Protein 4MJJ (pdb70)

CATH classification: 2.60.40.150

InterPro domains:
  IPR000008 C2 domain [PF00168] (105-208)
  IPR000008 C2 domain [PF00168] (268-371)
  IPR000008 C2 domain [PR00360] (283-295)
  IPR000008 C2 domain [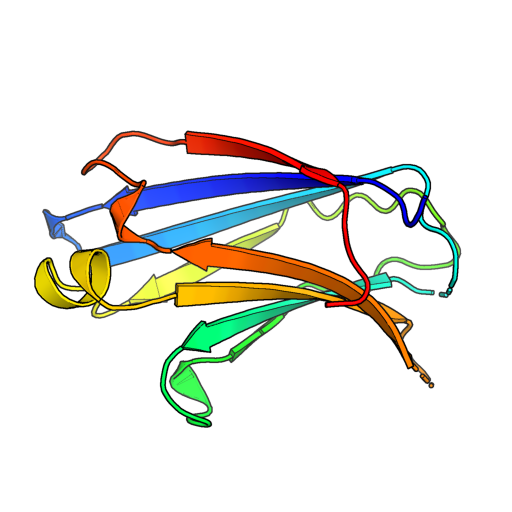PR00360] (312-325)
  IPR000008 C2 domain [PR00360] (336-344)
  IPR000008 C2 domain [PS50004] (89-211)
  IPR000008 C2 domain [PS50004] (251-384)
  IPR000008 C2 domain [SM00239] (105-210)
  IPR000008 C2 domain [SM00239] (267-381)
  IPR001565 Synaptotagmin [PR00399] (255-270)
  IPR001565 Synaptotagmin [PR00399] (270-283)
  IPR001565 Synaptotagmin [PR00399] (327-342)
  IPR001565 Synaptotagmin [PR00399] (347-357)
  IPR014638 Double C2 protein, alpha/beta/gamma [PIRSF036931] (1-395)
  IPR035892 C2 domain superfamily [G3DSA:2.60.40.150] (80-217)
  IPR035892 C2 domain superfamily [G3DSA:2.60.40.150] (227-390)
  IPR035892 C2 domain superfamily [SSF49562] (82-218)
  IPR035892 C2 domain superfamily [SSF49562] (252-387)
  IPR043566 Rabphilin/Doc2/Noc2 [PTHR45729] (22-389)
  IPR047022 Rabphilin/Doc2, first C2 domain [cd04035] (90-213)

Radius of gyration: 13.67 Å; Cα contacts (8 Å, |Δi|>4): 305; chains: 1; bounding box: 40×25×27 Å

Structure (mmCIF, N/CA/C/O backbone):
data_4MJJ
#
_entry.id   4MJJ
#
_cell.length_a   83.977
_cell.length_b   33.064
_cell.length_c   63.748
_cell.angle_alpha   90.00
_cell.angle_beta   124.55
_cell.angle_gamma   90.00
#
_symmetry.space_group_name_H-M   'C 1 2 1'
#
loop_
_entity.id
_entity.type
_entity.pdbx_description
1 polymer 'Double C2-like domain-containing protein alpha'
2 water water
#
loop_
_atom_site.group_PDB
_atom_site.id
_atom_site.type_symbol
_atom_site.label_atom_id
_atom_site.label_alt_id
_atom_site.label_comp_id
_atom_site.label_asym_id
_atom_site.label_entity_id
_atom_site.label_seq_id
_atom_site.pdbx_PDB_ins_code
_atom_site.Cartn_x
_atom_site.Cartn_y
_atom_site.Cartn_z
_atom_site.occupancy
_atom_site.B_iso_or_equiv
_atom_site.auth_seq_id
_atom_site.auth_comp_id
_atom_site.auth_asym_id
_atom_site.auth_atom_id
_atom_site.pdbx_PDB_model_num
ATOM 1 N N . ALA A 1 10 ? -11.003 15.020 -6.748 1.00 58.15 89 ALA A N 1
ATOM 2 C CA . ALA A 1 10 ? -11.073 15.209 -8.192 1.00 56.00 89 ALA A CA 1
ATOM 3 C C . ALA A 1 10 ? -10.970 13.880 -8.938 1.00 57.96 89 ALA A C 1
ATOM 4 O O . ALA A 1 10 ? -11.890 13.064 -8.875 1.00 55.52 89 ALA A O 1
ATOM 6 N N . LEU A 1 11 ? -9.850 13.665 -9.630 1.00 52.88 90 LEU A N 1
ATOM 7 C CA . LEU A 1 11 ? -9.680 12.498 -10.495 1.00 49.25 90 LEU A CA 1
ATOM 8 C C . LEU A 1 11 ? -8.908 11.361 -9.818 1.00 51.10 90 LEU A C 1
ATOM 9 O O . LEU A 1 11 ? -8.726 10.293 -10.413 1.00 51.88 90 LEU A O 1
ATOM 14 N N . GLY A 1 12 ? -8.458 11.586 -8.586 1.00 45.68 91 GLY A N 1
ATOM 15 C CA . GLY A 1 12 ? -7.646 10.604 -7.879 1.00 46.51 91 GLY A CA 1
ATOM 16 C C . GLY A 1 12 ? -6.175 10.998 -7.802 1.00 40.56 91 GLY A C 1
ATOM 17 O O . GLY A 1 12 ? -5.770 12.010 -8.380 1.00 41.08 91 GLY A O 1
ATOM 18 N N . THR A 1 13 ? -5.373 10.202 -7.096 1.00 39.39 92 THR A N 1
ATOM 19 C CA . THR A 1 13 ? -3.955 10.513 -6.916 1.00 43.16 92 THR A CA 1
ATOM 20 C C . THR A 1 13 ? -3.034 9.380 -7.343 1.00 40.53 92 THR A C 1
ATOM 21 O O . THR A 1 13 ? -3.385 8.211 -7.233 1.00 41.40 92 THR A O 1
ATOM 25 N N . LEU A 1 14 ? -1.842 9.734 -7.813 1.00 38.78 93 LEU A N 1
A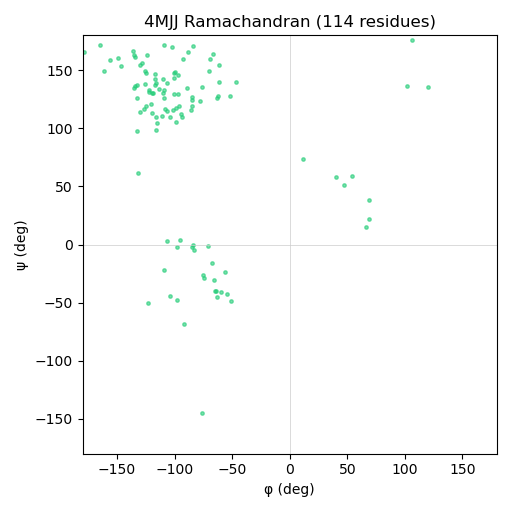TOM 26 C CA . LEU A 1 14 ? -0.860 8.753 -8.238 1.00 36.29 93 LEU A CA 1
ATOM 27 C C . LEU A 1 14 ? 0.434 8.834 -7.419 1.00 35.55 93 LEU A C 1
ATOM 28 O O . LEU A 1 14 ? 1.015 9.914 -7.238 1.00 36.91 93 LEU A O 1
ATOM 33 N N . GLU A 1 15 ? 0.878 7.679 -6.933 1.00 34.87 94 GLU A N 1
ATOM 34 C CA . GLU A 1 15 ? 2.142 7.562 -6.214 1.00 36.94 94 GLU A CA 1
ATOM 35 C C . GLU A 1 15 ? 3.189 6.822 -7.037 1.00 35.74 94 GLU A C 1
ATOM 36 O O . GLU A 1 15 ? 2.967 5.670 -7.477 1.00 34.95 94 GLU A O 1
ATOM 42 N N . PHE A 1 16 ? 4.343 7.478 -7.187 1.00 35.79 95 PHE A N 1
ATOM 43 C CA . PHE A 1 16 ? 5.464 6.924 -7.946 1.00 34.61 95 PHE A CA 1
ATOM 44 C C . PHE A 1 16 ? 6.794 7.540 -7.509 1.00 36.55 95 PHE A C 1
ATOM 45 O O . PHE A 1 16 ? 6.811 8.621 -6.936 1.00 36.91 95 PHE A O 1
ATOM 53 N N . ASP A 1 17 ? 7.900 6.852 -7.775 1.00 31.82 96 ASP A N 1
ATOM 54 C CA . ASP A 1 17 ? 9.223 7.406 -7.497 1.00 33.48 96 ASP A CA 1
ATOM 55 C C . ASP A 1 17 ? 10.005 7.570 -8.799 1.00 31.51 96 ASP A C 1
ATOM 56 O O . ASP A 1 17 ? 9.850 6.768 -9.709 1.00 34.28 96 ASP A O 1
ATOM 61 N N . LEU A 1 18 ? 10.842 8.602 -8.876 1.00 31.71 97 LEU A N 1
ATOM 62 C CA . LEU A 1 18 ? 11.770 8.745 -9.995 1.00 33.94 97 LEU A CA 1
ATOM 63 C C . LEU A 1 18 ? 13.198 8.819 -9.468 1.00 36.61 97 LEU A C 1
ATOM 64 O O . LEU A 1 18 ? 13.480 9.554 -8.522 1.00 34.95 97 LEU A O 1
ATOM 69 N N . LEU A 1 19 ? 14.101 8.061 -10.075 1.00 34.53 98 LEU A N 1
ATOM 70 C CA . LEU A 1 19 ? 15.505 8.128 -9.694 1.00 34.26 98 LEU A CA 1
ATOM 71 C C . LEU A 1 19 ? 16.356 8.231 -10.948 1.00 33.76 98 LEU A C 1
ATOM 72 O O . LEU A 1 19 ? 16.234 7.406 -11.855 1.00 35.37 98 LEU A O 1
ATOM 77 N N . TYR A 1 20 ? 17.211 9.246 -11.014 1.00 33.50 99 TYR A N 1
ATOM 78 C CA . TYR A 1 20 ? 18.129 9.367 -12.148 1.00 32.69 99 TYR A CA 1
ATOM 79 C C . TYR A 1 20 ? 19.502 8.875 -11.716 1.00 37.96 99 TYR A C 1
ATOM 80 O O . TYR A 1 20 ? 20.113 9.456 -10.805 1.00 35.30 99 TYR A O 1
ATOM 89 N N . ASP A 1 21 ? 19.979 7.791 -12.328 1.00 35.54 100 ASP A N 1
ATOM 90 C CA . ASP A 1 21 ? 21.325 7.304 -12.027 1.00 37.52 100 ASP A CA 1
ATOM 91 C C . ASP A 1 21 ? 22.275 7.805 -13.113 1.00 38.85 100 ASP A C 1
ATOM 92 O O . ASP A 1 21 ? 22.259 7.285 -14.233 1.00 33.04 100 ASP A O 1
ATOM 97 N N . ARG A 1 22 ? 23.093 8.807 -12.786 1.00 35.32 101 ARG A N 1
ATOM 98 C CA . ARG A 1 22 ? 23.886 9.506 -13.799 1.00 36.16 101 ARG A CA 1
ATOM 99 C C . ARG A 1 22 ? 24.910 8.622 -14.499 1.00 35.88 101 ARG A C 1
ATOM 100 O O . ARG A 1 22 ? 25.025 8.662 -15.720 1.00 35.52 101 ARG A O 1
ATOM 108 N N . ALA A 1 23 ? 25.644 7.824 -13.727 1.00 39.64 102 ALA A N 1
ATOM 109 C CA . ALA A 1 23 ? 26.699 6.976 -14.290 1.00 37.55 102 ALA A CA 1
ATOM 110 C C . ALA A 1 23 ? 26.188 5.975 -15.323 1.00 42.86 102 ALA A C 1
ATOM 111 O O . ALA A 1 23 ? 26.840 5.758 -16.342 1.00 42.37 102 ALA A O 1
ATOM 113 N N . SER A 1 24 ? 25.030 5.365 -15.066 1.00 35.36 103 SER A N 1
ATOM 114 C CA . SER A 1 24 ? 24.503 4.353 -15.976 1.00 38.21 103 SER A CA 1
ATOM 115 C C . SER A 1 24 ? 23.520 4.960 -16.964 1.00 31.54 103 SER A C 1
ATOM 116 O O . SER A 1 24 ? 22.938 4.245 -17.787 1.00 33.73 103 SER A O 1
ATOM 119 N N . CYS A 1 25 ? 23.369 6.284 -16.893 1.00 31.18 104 CYS A N 1
ATOM 120 C CA . CYS A 1 25 ? 22.435 7.037 -17.743 1.00 32.81 104 CYS A CA 1
ATOM 121 C C . CYS A 1 25 ? 21.046 6.401 -17.790 1.00 31.60 104 CYS A C 1
ATOM 122 O O . CYS A 1 25 ? 20.477 6.192 -18.862 1.00 31.12 104 CYS A O 1
ATOM 125 N N . THR A 1 26 ? 20.491 6.124 -16.617 1.00 31.58 105 THR A N 1
ATOM 126 C CA . THR A 1 26 ? 19.211 5.446 -16.542 1.00 33.72 105 THR A CA 1
ATOM 127 C C . THR A 1 26 ? 18.220 6.241 -15.699 1.00 32.97 105 THR A C 1
ATOM 128 O O . THR A 1 26 ? 18.587 6.797 -14.663 1.00 33.79 105 THR A O 1
ATOM 132 N N . LEU A 1 27 ? 16.972 6.321 -16.155 1.00 33.47 106 LEU A N 1
ATOM 133 C CA . LEU A 1 27 ? 15.902 6.910 -15.342 1.00 30.88 106 LEU A CA 1
ATOM 134 C C . LEU A 1 27 ? 14.972 5.803 -14.867 1.00 34.51 106 LEU A C 1
ATOM 135 O O . LEU A 1 27 ? 14.338 5.123 -15.673 1.00 32.84 106 LEU A O 1
ATOM 140 N N . HIS A 1 28 ? 14.919 5.617 -13.550 1.00 36.27 107 HIS A N 1
ATOM 141 C CA . HIS A 1 28 ? 14.113 4.562 -12.946 1.00 37.10 107 HIS A CA 1
ATOM 142 C C . HIS A 1 28 ? 12.798 5.136 -12.443 1.00 34.46 107 HIS A C 1
ATOM 143 O O . HIS A 1 28 ? 12.772 5.970 -11.539 1.00 36.69 107 HIS A O 1
ATOM 150 N N . CYS A 1 29 ? 11.705 4.663 -13.016 1.00 33.80 108 CYS A N 1
ATOM 151 C CA . CYS A 1 29 ? 10.379 5.134 -12.649 1.00 33.70 108 CYS A CA 1
ATOM 152 C C . CYS A 1 29 ? 9.668 4.003 -11.926 1.00 35.56 108 CYS A C 1
ATOM 153 O O . CYS A 1 29 ? 9.360 2.983 -12.523 1.00 36.99 108 CYS A O 1
ATOM 156 N N . SER A 1 30 ? 9.440 4.163 -10.632 1.00 33.91 109 SER A N 1
ATOM 157 C CA . SER A 1 30 ? 8.691 3.165 -9.877 1.00 36.72 109 SER A CA 1
ATOM 158 C C . SER A 1 30 ? 7.244 3.600 -9.845 1.00 34.15 109 SER A C 1
ATOM 159 O O . SER A 1 30 ? 6.921 4.611 -9.231 1.00 34.68 109 SER A O 1
ATOM 162 N N . ILE A 1 31 ? 6.373 2.857 -10.516 1.00 34.06 110 ILE A N 1
ATOM 163 C CA . ILE A 1 31 ? 4.963 3.201 -10.511 1.00 31.15 110 ILE A CA 1
ATOM 164 C C . ILE A 1 31 ? 4.315 2.405 -9.388 1.00 29.10 110 ILE A C 1
ATOM 165 O O . ILE A 1 31 ? 4.193 1.183 -9.475 1.00 31.74 110 ILE A O 1
ATOM 170 N N . LEU A 1 32 ? 3.919 3.089 -8.325 1.00 28.56 111 LEU A N 1
ATOM 171 C CA . LEU A 1 32 ? 3.526 2.387 -7.118 1.00 32.09 111 LEU A CA 1
ATOM 172 C C . LEU A 1 32 ? 2.032 2.118 -7.121 1.00 34.44 111 LEU A C 1
ATOM 173 O O . LEU A 1 32 ? 1.607 0.965 -7.282 1.00 35.71 111 LEU A O 1
ATOM 178 N N . ARG A 1 33 ? 1.219 3.163 -7.000 1.00 31.83 112 ARG A N 1
ATOM 179 C CA . ARG A 1 33 ? -0.224 2.893 -6.942 1.00 34.85 112 ARG A CA 1
ATOM 180 C C . ARG A 1 33 ? -1.029 4.136 -7.175 1.00 34.14 112 ARG A C 1
ATOM 181 O O . ARG A 1 33 ? -0.470 5.216 -7.236 1.00 33.72 112 ARG A O 1
ATOM 189 N N . ALA A 1 34 ? -2.345 3.984 -7.312 1.00 35.86 113 ALA A N 1
ATOM 190 C CA . ALA A 1 34 ? -3.214 5.138 -7.412 1.00 34.94 113 ALA A CA 1
ATOM 191 C C . ALA A 1 34 ? -4.358 4.976 -6.418 1.00 36.54 113 ALA A C 1
ATOM 192 O O . ALA A 1 34 ? -4.711 3.852 -6.055 1.00 35.66 113 ALA A O 1
ATOM 194 N N . LYS A 1 35 ? -4.937 6.088 -5.980 1.00 35.06 114 LYS A N 1
ATOM 195 C CA . LYS A 1 35 ? -6.050 6.017 -5.022 1.00 35.02 114 LYS A CA 1
ATOM 196 C C . LYS A 1 35 ? -7.177 6.938 -5.437 1.00 37.50 114 LYS A C 1
ATOM 197 O O . LYS A 1 35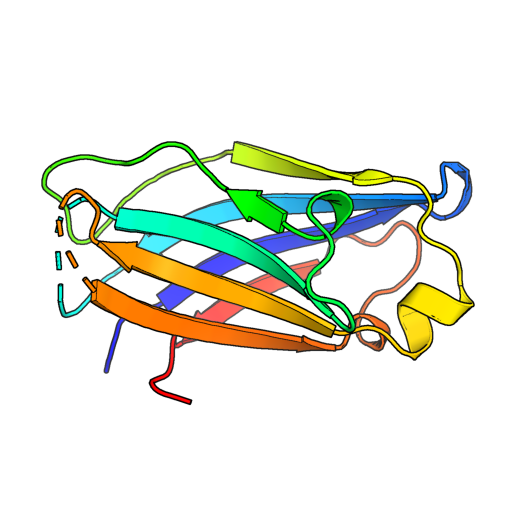 ? -6.941 8.080 -5.847 1.00 40.66 114 LYS A O 1
ATOM 203 N N . GLY A 1 36 ? -8.407 6.437 -5.349 1.00 40.07 115 GLY A N 1
ATOM 204 C CA . GLY A 1 36 ? -9.569 7.257 -5.618 1.00 38.31 115 GLY A CA 1
ATOM 205 C C . GLY A 1 36 ? -9.724 7.672 -7.068 1.00 39.51 115 GLY A C 1
ATOM 206 O O . GLY A 1 36 ? -10.138 8.801 -7.348 1.00 42.37 115 GLY A O 1
ATOM 207 N N . LEU A 1 37 ? -9.400 6.775 -7.997 1.00 35.73 116 LEU A N 1
ATOM 208 C CA . LEU A 1 37 ? -9.589 7.076 -9.411 1.00 37.64 116 LEU A CA 1
ATOM 209 C C . LEU A 1 37 ? -11.068 7.329 -9.706 1.00 44.66 116 LEU A C 1
ATOM 210 O O . LEU A 1 37 ? -11.945 6.645 -9.176 1.00 40.54 116 LEU A O 1
ATOM 215 N N . LYS A 1 38 ? -11.335 8.321 -10.546 1.00 42.59 117 LYS A N 1
ATOM 216 C CA . LYS A 1 38 ? -12.694 8.618 -10.964 1.00 48.26 117 LYS A CA 1
ATOM 217 C C . LYS A 1 38 ? -12.788 8.386 -12.456 1.00 47.03 117 LYS A C 1
ATOM 218 O O . LYS A 1 38 ? -12.386 9.240 -13.239 1.00 53.39 117 LYS A O 1
ATOM 224 N N . PRO A 1 39 ? -13.303 7.212 -12.855 1.00 48.81 118 PRO A N 1
ATOM 225 C CA . PRO A 1 39 ? -13.377 6.824 -14.267 1.00 49.86 118 PRO A CA 1
ATOM 226 C C . PRO A 1 39 ? -14.506 7.559 -14.978 1.00 54.52 118 PRO A C 1
ATOM 227 O O . PRO A 1 39 ? -15.420 8.015 -14.282 1.00 53.99 118 PRO A O 1
ATOM 231 N N . ASP A 1 47 ? -10.299 -0.792 -15.144 1.00 37.46 126 ASP A N 1
ATOM 232 C CA . ASP A 1 47 ? -9.106 -1.567 -15.481 1.00 38.68 126 ASP A CA 1
ATOM 233 C C . ASP A 1 47 ? -7.927 -0.652 -15.808 1.00 37.62 126 ASP A C 1
ATOM 234 O O . ASP A 1 47 ? -7.547 -0.513 -16.977 1.00 34.13 126 ASP A O 1
ATOM 239 N N . PRO A 1 48 ? -7.353 -0.021 -14.766 1.00 37.06 127 PRO A N 1
ATOM 240 C CA . PRO A 1 48 ? -6.317 1.014 -14.895 1.00 34.96 127 PRO A CA 1
ATOM 241 C C . PRO A 1 48 ? -4.932 0.460 -15.232 1.00 33.80 127 PRO A C 1
ATOM 242 O O . PRO A 1 48 ? -4.508 -0.551 -14.659 1.00 33.53 127 PRO A O 1
ATOM 246 N N . TYR A 1 49 ? -4.248 1.110 -16.171 1.00 36.47 128 TYR A N 1
ATOM 247 C CA . TYR A 1 49 ? -2.818 0.897 -16.375 1.00 32.12 128 TYR A CA 1
ATOM 248 C C . TYR A 1 49 ? -2.189 2.269 -16.547 1.00 34.22 128 TYR A C 1
ATOM 249 O O . TYR A 1 49 ? -2.883 3.256 -16.812 1.00 33.98 128 TYR A O 1
ATOM 258 N N . VAL A 1 50 ? -0.875 2.333 -16.390 1.00 30.47 129 VAL A N 1
ATOM 259 C CA . VAL A 1 50 ? -0.181 3.598 -16.485 1.00 30.63 129 VAL A CA 1
ATOM 260 C C . VAL A 1 50 ? 0.713 3.556 -17.709 1.00 32.08 129 VAL A C 1
ATOM 261 O O . VAL A 1 50 ? 1.391 2.559 -17.959 1.00 34.28 129 VAL A O 1
ATOM 265 N N . LYS A 1 51 ? 0.678 4.612 -18.507 1.00 31.91 130 LYS A N 1
ATOM 266 C CA . LYS A 1 51 ? 1.671 4.743 -19.560 1.00 35.43 130 LYS A CA 1
ATOM 267 C C . LYS A 1 51 ? 2.568 5.960 -19.365 1.00 33.38 130 LYS A C 1
ATOM 268 O O . LYS A 1 51 ? 2.140 7.029 -18.939 1.00 36.21 130 LYS A O 1
ATOM 274 N N . LEU A 1 52 ? 3.841 5.746 -19.629 1.00 33.63 131 LEU A N 1
ATOM 275 C CA . LEU A 1 52 ? 4.864 6.753 -19.484 1.00 30.87 131 LEU A CA 1
ATOM 276 C C . LEU A 1 52 ? 5.286 7.120 -20.888 1.00 30.37 131 LEU A C 1
ATOM 277 O O . LEU A 1 52 ? 5.505 6.243 -21.732 1.00 29.32 131 LEU A O 1
ATOM 282 N N . HIS A 1 53 ? 5.373 8.419 -21.140 1.00 34.29 132 HIS A N 1
ATOM 283 C CA . HIS A 1 53 ? 5.866 8.930 -22.411 1.00 36.13 132 HIS A CA 1
ATOM 284 C C . HIS A 1 53 ? 6.929 9.985 -22.146 1.00 31.40 132 HIS A C 1
ATOM 285 O O . HIS A 1 53 ? 6.642 11.048 -21.598 1.00 31.05 132 HIS A O 1
ATOM 292 N N . LEU A 1 54 ? 8.163 9.693 -22.533 1.00 33.66 133 LEU A N 1
ATOM 293 C CA . LEU A 1 54 ? 9.256 10.640 -22.319 1.00 32.15 133 LEU A CA 1
ATOM 294 C C . LEU A 1 54 ? 9.291 11.611 -23.495 1.00 30.77 133 LEU A C 1
ATOM 295 O O . LEU A 1 54 ? 9.499 11.207 -24.643 1.00 32.41 133 LEU A O 1
ATOM 300 N N . LEU A 1 55 ? 9.046 12.888 -23.212 1.00 29.36 134 LEU A N 1
ATOM 301 C CA . LEU A 1 55 ? 8.932 13.902 -24.267 1.00 30.07 134 LEU A CA 1
ATOM 302 C C . LEU A 1 55 ? 10.224 14.709 -24.398 1.00 33.41 134 LEU A C 1
ATOM 303 O O . LEU A 1 55 ? 10.887 14.980 -23.404 1.00 33.51 134 LEU A O 1
ATOM 308 N N . PRO A 1 56 ? 10.564 15.151 -25.620 1.00 34.13 135 PRO A N 1
ATOM 309 C CA . PRO A 1 56 ? 9.735 15.129 -26.827 1.00 31.92 135 PRO A CA 1
ATOM 310 C C . PRO A 1 56 ? 9.914 13.893 -27.716 1.00 35.24 135 PRO A C 1
ATOM 311 O O . PRO A 1 56 ? 10.932 13.203 -27.629 1.00 36.86 135 PRO A O 1
ATOM 315 N N . GLY A 1 57 ? 8.927 13.624 -28.569 1.00 37.45 136 GLY A N 1
ATOM 316 C CA . GLY A 1 57 ? 9.047 12.560 -29.548 1.00 36.89 136 G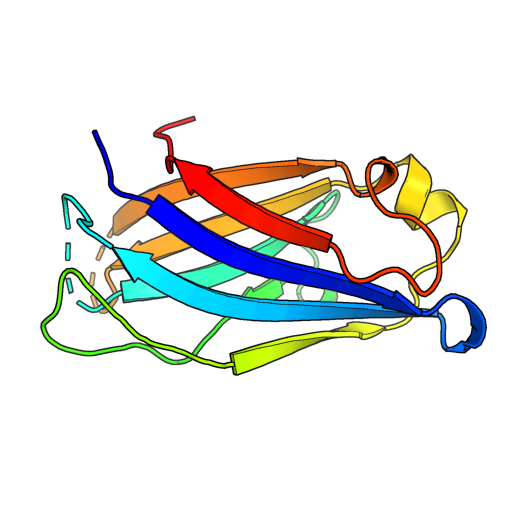LY A CA 1
ATOM 317 C C . GLY A 1 57 ? 8.025 11.443 -29.458 1.00 36.44 136 GLY A C 1
ATOM 318 O O . GLY A 1 57 ? 7.736 10.926 -28.374 1.00 37.27 136 GLY A O 1
ATOM 319 N N . ALA A 1 58 ? 7.495 11.050 -30.614 1.00 37.54 137 ALA A N 1
ATOM 320 C CA . ALA A 1 58 ? 6.510 9.975 -30.685 1.00 38.49 137 ALA A CA 1
ATOM 321 C C . ALA A 1 58 ? 7.174 8.594 -30.723 1.00 39.16 137 ALA A C 1
ATOM 322 O O . ALA A 1 58 ? 6.477 7.574 -30.776 1.00 36.19 137 ALA A O 1
ATOM 324 N N . CYS A 1 59 ? 8.510 8.576 -30.699 1.00 35.60 138 CYS A N 1
ATOM 325 C CA . CYS A 1 59 ? 9.303 7.349 -30.797 1.00 32.24 138 CYS A CA 1
ATOM 326 C C . CYS A 1 59 ? 8.814 6.245 -29.889 1.00 33.44 138 CYS A C 1
ATOM 327 O O . CYS A 1 59 ? 8.426 6.488 -28.736 1.00 33.85 138 CYS A O 1
ATOM 330 N N . LYS A 1 60 ? 8.838 5.026 -30.413 1.00 36.47 139 LYS A N 1
ATOM 331 C CA . LYS A 1 60 ? 8.489 3.846 -29.634 1.00 42.33 139 LYS A CA 1
ATOM 332 C C . LYS A 1 60 ? 9.346 3.798 -28.375 1.00 36.62 139 LYS A C 1
ATOM 333 O O . LYS A 1 60 ? 8.837 3.541 -27.278 1.00 36.71 139 LYS A O 1
ATOM 339 N N . ALA A 1 61 ? 10.636 4.094 -28.525 1.00 34.89 140 ALA A N 1
ATOM 340 C CA . ALA A 1 61 ? 11.567 4.038 -27.396 1.00 35.80 140 ALA A CA 1
ATOM 341 C C . ALA A 1 61 ? 11.140 4.923 -26.222 1.00 31.96 140 ALA A C 1
ATOM 342 O O . ALA A 1 61 ? 11.530 4.668 -25.089 1.00 36.10 140 ALA A O 1
ATOM 344 N N . ASN A 1 62 ? 10.329 5.949 -26.491 1.00 31.36 141 ASN A N 1
ATOM 345 C CA . ASN A 1 62 ? 9.924 6.898 -25.450 1.00 29.49 141 ASN A CA 1
ATOM 346 C C . ASN A 1 62 ? 8.753 6.419 -24.602 1.00 31.02 141 ASN A C 1
ATOM 347 O O . ASN A 1 62 ? 8.368 7.089 -23.646 1.00 31.49 141 ASN A O 1
ATOM 352 N N . LYS A 1 63 ? 8.187 5.267 -24.948 1.00 30.67 142 LYS A N 1
ATOM 353 C CA . LYS A 1 63 ? 6.891 4.856 -24.387 1.00 35.75 142 LYS A CA 1
ATOM 354 C C . LYS A 1 63 ? 6.956 3.526 -23.627 1.00 38.92 142 LYS A C 1
ATOM 355 O O . LYS A 1 63 ? 7.360 2.497 -24.187 1.00 41.70 142 LYS A O 1
ATOM 361 N N . LEU A 1 64 ? 6.590 3.561 -22.345 1.00 29.25 143 LEU A N 1
ATOM 362 C CA . LEU A 1 64 ? 6.618 2.369 -21.502 1.00 32.31 143 LEU A CA 1
ATOM 363 C C . LEU A 1 64 ? 5.233 2.273 -20.841 1.00 33.59 143 LEU A C 1
ATOM 364 O O . LEU A 1 64 ? 4.536 3.273 -20.746 1.00 30.77 143 LEU A O 1
ATOM 369 N N . LYS A 1 65 ? 4.807 1.086 -20.423 1.00 32.43 144 LYS A N 1
ATOM 370 C CA . LYS A 1 65 ? 3.519 0.975 -19.720 1.00 35.07 144 LYS A CA 1
ATOM 371 C C . LYS A 1 65 ? 3.542 -0.125 -18.673 1.00 34.71 144 LYS A C 1
ATOM 372 O O . LYS A 1 65 ? 4.333 -1.070 -18.772 1.00 38.55 144 LYS A O 1
ATOM 378 N N . THR A 1 66 ? 2.698 0.024 -17.656 1.00 33.11 145 THR A N 1
ATOM 379 C CA . THR A 1 66 ? 2.557 -0.987 -16.620 1.00 35.08 145 THR A CA 1
ATOM 380 C C . THR A 1 66 ? 1.587 -2.063 -17.072 1.00 33.54 145 THR A C 1
ATOM 381 O O . THR A 1 66 ? 0.890 -1.905 -18.089 1.00 36.00 145 THR A O 1
ATOM 385 N N . LYS A 1 67 ? 1.520 -3.144 -16.303 1.00 32.71 146 LYS A N 1
ATOM 386 C CA . LYS A 1 67 ? 0.484 -4.141 -16.507 1.00 38.05 146 LYS A CA 1
ATOM 387 C C . LYS A 1 67 ? -0.835 -3.492 -16.149 1.00 36.37 146 LYS A C 1
ATOM 388 O O . LYS A 1 67 ? -0.865 -2.448 -15.475 1.00 35.01 146 LYS A O 1
ATOM 394 N N . THR A 1 68 ? -1.927 -4.116 -16.576 1.00 35.33 147 THR A N 1
ATOM 395 C CA . THR A 1 68 ? -3.253 -3.632 -16.229 1.00 34.76 147 THR A CA 1
ATOM 396 C C . THR A 1 68 ? -3.731 -4.253 -14.911 1.00 36.69 147 THR A C 1
ATOM 397 O O . THR A 1 68 ? -3.595 -5.465 -14.704 1.00 38.52 147 THR A O 1
ATOM 401 N N . GLN A 1 69 ? -4.286 -3.433 -14.020 1.00 33.00 148 GLN A N 1
ATOM 402 C CA . GLN A 1 69 ? -4.918 -3.950 -12.807 1.00 39.43 148 GLN A CA 1
ATOM 403 C C . GLN A 1 69 ? -6.424 -4.050 -13.048 1.00 41.52 148 GLN A C 1
ATOM 404 O O . GLN A 1 69 ? -6.990 -3.235 -13.767 1.00 42.06 148 GLN A O 1
ATOM 410 N N . ARG A 1 70 ? -7.074 -5.050 -12.469 1.00 42.30 149 ARG A N 1
ATOM 411 C CA . ARG A 1 70 ? -8.448 -5.342 -12.862 1.00 45.83 149 ARG A CA 1
ATOM 412 C C . ARG A 1 70 ? -9.464 -4.931 -11.812 1.00 44.01 149 ARG A C 1
ATOM 413 O O . ARG A 1 70 ? -9.236 -5.101 -10.617 1.00 42.90 149 ARG A O 1
ATOM 421 N N . ASN A 1 71 ? -10.577 -4.373 -12.276 1.00 46.88 150 ASN A N 1
ATOM 422 C CA . ASN A 1 71 ? -11.734 -4.116 -11.427 1.00 44.62 150 ASN A CA 1
ATOM 423 C C . ASN A 1 71 ? -11.411 -3.305 -10.188 1.00 45.25 150 ASN A C 1
ATOM 424 O O . ASN A 1 71 ? -11.654 -3.776 -9.076 1.00 42.00 150 ASN A O 1
ATOM 429 N N . THR A 1 72 ? -10.880 -2.097 -10.355 1.00 42.26 151 THR A N 1
ATOM 430 C CA . THR A 1 72 ? -10.485 -1.316 -9.180 1.00 42.89 151 THR A CA 1
ATOM 431 C C . THR A 1 72 ? -10.317 0.166 -9.454 1.00 41.96 151 THR A C 1
ATOM 432 O O . THR A 1 72 ? -9.952 0.569 -10.563 1.00 40.23 151 THR A O 1
ATOM 436 N N . LEU A 1 73 ? -10.591 0.971 -8.434 1.00 36.38 152 LEU A N 1
ATOM 437 C CA . LEU A 1 73 ? -10.282 2.392 -8.484 1.00 36.13 152 LEU A CA 1
ATOM 438 C C . LEU A 1 73 ? -9.082 2.682 -7.591 1.00 35.33 152 LEU A C 1
ATOM 439 O O . LEU A 1 73 ? -8.687 3.837 -7.435 1.00 37.35 152 LEU A O 1
ATOM 444 N N . ASN A 1 74 ? -8.506 1.634 -7.007 1.00 38.87 153 ASN A N 1
ATOM 445 C CA . ASN A 1 74 ? -7.293 1.774 -6.197 1.00 31.61 153 ASN A CA 1
ATOM 446 C C . ASN A 1 74 ? -6.217 0.751 -6.555 1.00 39.39 153 ASN A C 1
ATOM 447 O O . ASN A 1 74 ? -5.804 -0.046 -5.709 1.00 38.70 153 ASN A O 1
ATOM 452 N N . PRO A 1 75 ? -5.730 0.786 -7.807 1.00 35.23 154 PRO A N 1
ATOM 453 C CA . PRO A 1 75 ? -4.806 -0.234 -8.301 1.00 36.90 154 PRO A CA 1
ATOM 454 C C . PRO A 1 75 ? -3.437 -0.130 -7.640 1.00 35.73 154 PRO A C 1
ATOM 455 O O . PRO A 1 75 ? -3.018 0.969 -7.254 1.00 33.61 154 PRO A O 1
ATOM 459 N N . VAL A 1 76 ? -2.767 -1.270 -7.499 1.00 35.59 155 VAL A N 1
ATOM 460 C CA . VAL A 1 76 ? -1.419 -1.324 -6.954 1.00 36.28 155 VAL A CA 1
ATOM 461 C C . VAL A 1 76 ? -0.579 -2.031 -7.982 1.00 38.19 155 VAL A C 1
ATOM 462 O O . VAL A 1 76 ? -0.853 -3.193 -8.311 1.00 38.35 155 VAL A O 1
ATOM 466 N N . TRP A 1 77 ? 0.435 -1.339 -8.502 1.00 38.32 156 TRP A N 1
ATOM 467 C CA . TRP A 1 77 ? 1.242 -1.898 -9.567 1.00 35.30 156 TRP A CA 1
ATOM 468 C C . TRP A 1 77 ? 2.588 -2.361 -9.033 1.00 39.17 156 TRP A C 1
ATOM 469 O O . TRP A 1 77 ? 3.033 -3.461 -9.373 1.00 38.46 156 TRP A O 1
ATOM 480 N N . ASN A 1 78 ? 3.217 -1.529 -8.195 1.00 35.22 157 ASN A N 1
ATOM 481 C CA . ASN A 1 78 ? 4.586 -1.760 -7.730 1.00 38.83 157 ASN A CA 1
ATOM 482 C C . ASN A 1 78 ? 5.452 -2.280 -8.866 1.00 37.04 157 ASN A C 1
ATOM 483 O O . ASN A 1 78 ? 6.003 -3.378 -8.786 1.00 39.09 157 ASN A O 1
ATOM 488 N N . GLU A 1 79 ? 5.537 -1.493 -9.937 1.00 35.11 158 GLU A N 1
ATOM 489 C CA . GLU A 1 79 ? 6.254 -1.905 -11.145 1.00 37.64 158 GLU A CA 1
ATOM 490 C C . GLU A 1 79 ? 7.347 -0.893 -11.472 1.00 36.52 158 GLU A C 1
ATOM 491 O O . GLU A 1 79 ? 7.094 0.316 -11.478 1.00 36.71 158 GLU A O 1
ATOM 497 N N . ASP A 1 80 ? 8.562 -1.377 -11.727 1.00 36.67 159 ASP A N 1
ATOM 498 C CA . ASP A 1 80 ? 9.667 -0.507 -12.114 1.00 38.20 159 ASP A CA 1
ATOM 499 C C . ASP A 1 80 ? 9.827 -0.466 -13.641 1.00 40.09 159 ASP A C 1
ATOM 500 O O . ASP A 1 80 ? 10.072 -1.495 -14.280 1.00 41.36 159 ASP A O 1
ATOM 505 N N . LEU A 1 81 ? 9.683 0.720 -14.224 1.00 33.58 160 LEU A N 1
ATOM 506 C CA . LEU A 1 81 ? 9.934 0.921 -15.648 1.00 37.04 160 LEU A CA 1
ATOM 507 C C . LEU A 1 81 ? 11.201 1.773 -15.803 1.00 38.61 160 LEU A C 1
ATOM 508 O O . LEU A 1 81 ? 11.446 2.668 -15.006 1.00 38.73 160 LEU A O 1
ATOM 513 N N . THR A 1 82 ? 12.033 1.494 -16.797 1.00 36.36 161 THR A N 1
ATOM 514 C CA . THR A 1 82 ? 13.300 2.215 -16.886 1.00 33.89 161 THR A CA 1
ATOM 515 C C . THR A 1 82 ? 13.588 2.749 -18.280 1.00 34.93 161 THR A C 1
ATOM 516 O O . THR A 1 82 ? 13.366 2.048 -19.277 1.00 36.43 161 THR A O 1
ATOM 520 N N . TYR A 1 83 ? 14.084 3.983 -18.357 1.00 33.02 162 TYR A N 1
ATOM 521 C CA . TYR A 1 83 ? 14.639 4.483 -19.619 1.00 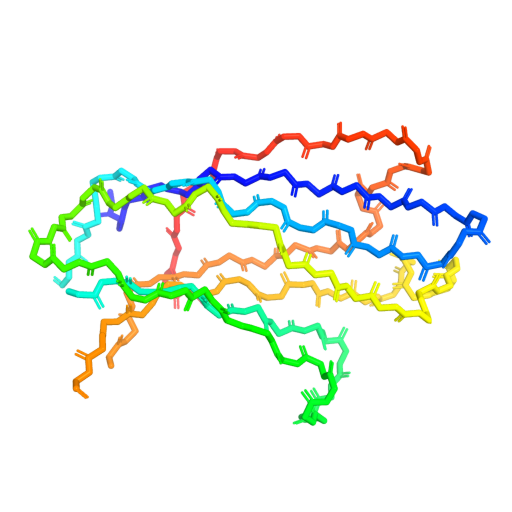30.59 162 TYR A CA 1
ATOM 522 C C . TYR A 1 83 ? 16.159 4.401 -19.558 1.00 30.12 162 TYR A C 1
ATOM 523 O O . TYR A 1 83 ? 16.761 4.629 -18.513 1.00 28.50 162 TYR A O 1
ATOM 532 N N . SER A 1 84 ? 16.776 4.074 -20.687 1.00 32.31 163 SER A N 1
ATOM 533 C CA . SER A 1 84 ? 18.232 4.027 -20.776 1.00 34.32 163 SER A CA 1
ATOM 534 C C . SER A 1 84 ? 18.659 5.205 -21.639 1.00 36.63 163 SER A C 1
ATOM 535 O O . SER A 1 84 ? 17.799 5.889 -22.209 1.00 35.34 163 SER A O 1
ATOM 538 N N . GLY A 1 85 ? 19.963 5.461 -21.722 1.00 34.34 164 GLY A N 1
ATOM 539 C CA . GLY A 1 85 ? 20.496 6.515 -22.575 1.00 34.44 164 GLY A CA 1
ATOM 540 C C . GLY A 1 85 ? 20.162 7.932 -22.137 1.00 38.63 164 GLY A C 1
ATOM 541 O O . GLY A 1 85 ? 20.217 8.854 -22.959 1.00 38.29 164 GLY A O 1
ATOM 542 N N . ILE A 1 86 ? 19.832 8.117 -20.856 1.00 28.52 165 ILE A N 1
ATOM 543 C CA . ILE A 1 86 ? 19.480 9.437 -20.338 1.00 30.26 165 ILE A CA 1
ATOM 544 C C . ILE A 1 86 ? 20.709 10.265 -19.932 1.00 32.27 165 ILE A C 1
ATOM 545 O O . ILE A 1 86 ? 21.460 9.884 -19.027 1.00 29.27 165 ILE A O 1
ATOM 550 N N . THR A 1 87 ? 20.886 11.417 -20.580 1.00 33.04 166 THR A N 1
ATOM 551 C CA . THR A 1 87 ? 22.020 12.314 -20.306 1.00 34.96 166 THR A CA 1
ATOM 552 C C . THR A 1 87 ? 21.602 13.505 -19.454 1.00 33.46 166 THR A C 1
ATOM 553 O O . THR A 1 87 ? 20.411 13.761 -19.285 1.00 32.19 166 THR A O 1
ATOM 557 N N . ASP A 1 88 ? 22.598 14.253 -18.978 1.00 33.08 167 ASP A N 1
ATOM 558 C CA . ASP A 1 88 ? 22.412 15.499 -18.234 1.00 36.43 167 ASP A CA 1
ATOM 559 C C . ASP A 1 88 ? 21.494 16.453 -18.954 1.00 31.86 167 ASP A C 1
ATOM 560 O O . ASP A 1 88 ? 20.563 16.999 -18.361 1.00 37.65 167 ASP A O 1
ATOM 565 N N . ASP A 1 89 ? 21.760 16.655 -20.241 1.00 34.32 168 ASP A N 1
ATOM 566 C CA . ASP A 1 89 ? 20.929 17.547 -21.050 1.00 38.70 168 ASP A CA 1
ATOM 567 C C . ASP A 1 89 ? 19.480 17.051 -21.252 1.00 37.30 168 ASP A C 1
ATOM 568 O O . ASP A 1 89 ? 18.543 17.871 -21.344 1.00 39.81 168 ASP A O 1
ATOM 573 N N . ASP A 1 90 ? 19.285 15.730 -21.279 1.00 34.64 169 ASP A N 1
ATOM 574 C CA . ASP A 1 90 ? 17.926 15.169 -21.291 1.00 33.78 169 ASP A CA 1
ATOM 575 C C . ASP A 1 90 ? 17.233 15.544 -19.990 1.00 36.72 169 ASP A C 1
ATOM 576 O O . ASP A 1 90 ? 16.037 15.867 -19.971 1.00 35.46 169 ASP A O 1
ATOM 581 N N . ILE A 1 91 ? 17.993 15.491 -18.899 1.00 33.92 170 ILE A N 1
ATOM 582 C CA . ILE A 1 91 ? 17.439 15.808 -17.579 1.00 36.62 170 ILE A CA 1
ATOM 583 C C . ILE A 1 91 ? 17.021 17.275 -17.530 1.00 38.01 170 ILE A C 1
ATOM 584 O O . ILE A 1 91 ? 15.958 17.602 -17.014 1.00 41.03 170 ILE A O 1
ATOM 589 N N . THR A 1 92 ? 17.819 18.165 -18.115 1.00 39.54 171 THR A N 1
ATOM 590 C CA . THR A 1 92 ? 17.410 19.574 -18.084 1.00 40.85 171 THR A CA 1
ATOM 591 C C . THR A 1 92 ? 16.265 19.920 -19.041 1.00 42.25 171 THR A C 1
ATOM 592 O O . THR A 1 92 ? 15.490 20.835 -18.753 1.00 45.83 171 THR A O 1
ATOM 596 N N . HIS A 1 93 ? 16.137 19.195 -20.155 1.00 40.79 172 HIS A N 1
ATOM 597 C CA . HIS A 1 93 ? 15.157 19.587 -21.179 1.00 41.93 172 HIS A CA 1
ATOM 598 C C . HIS A 1 93 ? 13.923 18.705 -21.360 1.00 40.38 172 HIS A C 1
ATOM 599 O O . HIS A 1 93 ? 12.915 19.165 -21.906 1.00 42.66 172 HIS A O 1
ATOM 606 N N . LYS A 1 94 ? 13.989 17.444 -20.950 1.00 36.19 173 LYS A N 1
ATOM 607 C CA . LYS A 1 94 ? 12.874 16.545 -21.243 1.00 35.38 173 LYS A CA 1
ATOM 608 C C . LYS A 1 94 ? 11.787 16.569 -20.177 1.00 37.63 173 LYS A C 1
ATOM 609 O O . LYS A 1 94 ? 11.983 17.103 -19.083 1.00 37.30 173 LYS A O 1
ATOM 615 N N . VAL A 1 95 ? 10.634 16.011 -20.528 1.00 37.46 174 VAL A N 1
ATOM 616 C CA . VAL A 1 95 ? 9.469 16.010 -19.666 1.00 35.97 174 VAL A CA 1
ATOM 617 C C . VAL A 1 95 ? 8.871 14.616 -19.697 1.00 36.39 174 VAL A C 1
ATOM 618 O O . VAL A 1 95 ? 8.742 14.016 -20.775 1.00 34.31 174 VAL A O 1
ATOM 622 N N . LEU A 1 96 ? 8.513 14.093 -18.526 1.00 30.91 175 LEU A N 1
ATOM 623 C CA . LEU A 1 96 ? 7.921 12.774 -18.456 1.00 31.13 175 LEU A CA 1
ATOM 624 C C . LEU A 1 96 ? 6.428 12.884 -18.229 1.00 38.03 175 LEU A C 1
ATOM 625 O O . LEU A 1 96 ? 5.968 13.283 -17.138 1.00 33.72 175 LEU A O 1
ATOM 630 N N . ARG A 1 97 ? 5.676 12.539 -19.273 1.00 34.54 176 ARG A N 1
ATOM 631 C CA . ARG A 1 97 ? 4.215 12.495 -19.198 1.00 36.74 176 ARG A CA 1
ATOM 632 C C . ARG A 1 97 ? 3.770 11.150 -18.632 1.00 34.26 176 ARG A C 1
ATOM 633 O O . ARG A 1 97 ? 4.124 10.095 -19.158 1.00 34.52 176 ARG A O 1
ATOM 641 N N . ILE A 1 98 ? 2.996 11.190 -17.555 1.00 32.33 177 ILE A N 1
ATOM 642 C CA . ILE A 1 98 ? 2.528 9.975 -16.902 1.00 32.45 177 ILE A CA 1
ATOM 643 C C . ILE A 1 98 ? 1.000 9.952 -16.937 1.00 37.17 177 ILE A C 1
ATOM 644 O O . ILE A 1 98 ? 0.338 10.773 -16.303 1.00 40.38 177 ILE A O 1
ATOM 649 N N . ALA A 1 99 ? 0.433 9.008 -17.676 1.00 36.23 178 ALA A N 1
ATOM 650 C CA . ALA A 1 99 ? -1.015 8.972 -17.850 1.00 34.65 178 ALA A CA 1
ATOM 651 C C . ALA A 1 99 ? -1.618 7.668 -17.330 1.00 34.50 178 ALA A C 1
ATOM 652 O O . ALA A 1 99 ? -1.146 6.596 -17.650 1.00 36.31 178 ALA A O 1
ATOM 654 N N . VAL A 1 100 ? -2.656 7.750 -16.510 1.00 36.66 179 VAL A N 1
ATOM 655 C CA . VAL A 1 100 ? -3.429 6.556 -16.221 1.00 32.39 179 VAL A CA 1
ATOM 656 C C . VAL A 1 100 ? -4.690 6.455 -17.096 1.00 36.89 179 VAL A C 1
ATOM 657 O O . VAL A 1 100 ? -5.490 7.418 -17.246 1.00 34.92 179 VAL A O 1
ATOM 661 N N . CYS A 1 101 ? -4.813 5.273 -17.699 1.00 32.82 180 CYS A N 1
ATOM 662 C CA . CYS A 1 101 ? -5.879 4.954 -18.633 1.00 36.36 180 CYS A CA 1
ATOM 663 C C . CYS A 1 101 ? -6.672 3.713 -18.227 1.00 34.47 180 CYS A C 1
ATOM 664 O O . CYS A 1 101 ? -6.219 2.910 -17.409 1.00 32.86 180 CYS A O 1
ATOM 667 N N . ASP A 1 102 ? -7.852 3.576 -18.833 1.00 33.89 181 ASP A N 1
ATOM 668 C CA . ASP A 1 102 ? -8.769 2.472 -18.592 1.00 37.31 181 ASP A CA 1
ATOM 669 C C . ASP A 1 102 ? -8.723 1.544 -19.804 1.00 38.69 181 ASP A C 1
ATOM 670 O O . ASP A 1 102 ? -9.124 1.930 -20.907 1.00 35.32 181 ASP A O 1
ATOM 675 N N . GLU A 1 103 ? -8.240 0.321 -19.610 1.00 33.54 182 GLU A N 1
ATOM 676 C CA . GLU A 1 103 ? -8.038 -0.595 -20.727 1.00 37.41 182 GLU A CA 1
ATOM 677 C C . GLU A 1 103 ? -9.356 -1.068 -21.336 1.00 39.81 182 GLU A C 1
ATOM 678 O O . GLU A 1 103 ? -10.415 -0.991 -20.713 1.00 35.08 182 GLU A O 1
ATOM 684 N N . ASP A 1 104 ? -9.280 -1.542 -22.572 1.00 37.78 183 ASP A N 1
ATOM 685 C CA . ASP A 1 104 ? -10.368 -2.310 -23.150 1.00 41.06 183 ASP A CA 1
ATOM 686 C C . ASP A 1 104 ? -9.862 -3.673 -23.607 1.00 38.48 183 ASP A C 1
ATOM 687 O O . ASP A 1 104 ? -8.978 -3.764 -24.468 1.00 38.10 183 ASP A O 1
ATOM 692 N N . GLU A 1 110 ? -9.777 4.945 -23.005 1.00 51.01 189 GLU A N 1
ATOM 693 C CA . GLU A 1 110 ? -10.332 6.125 -22.331 1.00 46.40 189 GLU A CA 1
ATOM 694 C C . GLU A 1 110 ? -9.353 6.671 -21.262 1.00 47.47 189 GLU A C 1
ATOM 695 O O . GLU A 1 110 ? -8.720 5.921 -20.507 1.00 43.79 189 GLU A O 1
ATOM 701 N N . PHE A 1 111 ? -9.220 7.990 -21.242 1.00 47.79 190 PHE A N 1
ATOM 702 C CA . PHE A 1 111 ? -8.243 8.693 -20.420 1.00 43.56 190 PHE A CA 1
ATOM 703 C C . PHE A 1 111 ? -8.807 8.909 -19.014 1.00 46.74 190 PHE A C 1
ATOM 704 O O . PHE A 1 111 ? -9.922 9.427 -18.865 1.00 42.80 190 PHE A O 1
ATOM 712 N N . ILE A 1 112 ? -8.078 8.497 -17.976 1.00 39.31 191 ILE A N 1
ATOM 713 C CA . ILE A 1 112 ? -8.556 8.778 -16.625 1.00 37.87 191 ILE A CA 1
ATOM 714 C C . ILE A 1 112 ? -7.879 10.017 -16.061 1.00 43.90 191 ILE A C 1
ATOM 715 O O . ILE A 1 112 ? -8.553 10.890 -15.514 1.00 39.98 191 ILE A O 1
ATOM 720 N N . GLY A 1 113 ? -6.553 10.105 -16.177 1.00 39.40 192 GLY A N 1
ATOM 721 C CA . GLY A 1 113 ? -5.900 11.330 -15.733 1.00 40.09 192 GLY A CA 1
ATOM 722 C C . GLY A 1 113 ? -4.408 11.314 -15.949 1.00 43.41 192 GLY A C 1
ATOM 723 O O . GLY A 1 113 ? -3.845 10.261 -16.200 1.00 38.77 192 GLY A O 1
ATOM 724 N N . GLU A 1 114 ? -3.757 12.466 -15.850 1.00 42.77 193 GLU A N 1
ATOM 725 C CA . GLU A 1 114 ? -2.336 12.506 -16.147 1.00 41.62 193 GLU A CA 1
ATOM 726 C C . GLU A 1 114 ? -1.617 13.553 -15.332 1.00 45.14 193 GLU A C 1
ATOM 727 O O . GLU A 1 114 ? -2.224 14.483 -14.806 1.00 41.46 193 GLU A O 1
ATOM 733 N N . ILE A 1 115 ? -0.306 13.396 -15.230 1.00 39.83 194 ILE A N 1
ATOM 734 C CA . ILE A 1 115 ? 0.524 14.483 -14.754 1.00 43.24 194 ILE A CA 1
ATOM 735 C C . ILE A 1 115 ? 1.733 14.615 -15.646 1.00 44.25 194 ILE A C 1
ATOM 736 O O . ILE A 1 115 ? 2.088 13.686 -16.375 1.00 38.83 194 ILE A O 1
ATOM 741 N N . ARG A 1 116 ? 2.367 15.775 -15.570 1.00 45.36 195 ARG A N 1
ATOM 742 C CA . ARG A 1 116 ? 3.486 16.103 -16.430 1.00 46.46 195 ARG A CA 1
ATOM 743 C C . ARG A 1 116 ? 4.672 16.526 -15.560 1.00 45.19 195 ARG A C 1
ATOM 744 O O . ARG A 1 116 ? 4.585 17.524 -14.843 1.00 45.83 195 ARG A O 1
ATOM 752 N N . VAL A 1 117 ? 5.768 15.764 -15.601 1.00 42.07 196 VAL A N 1
ATOM 753 C CA . VAL A 1 117 ? 6.912 16.048 -14.734 1.00 40.52 196 VAL A CA 1
ATOM 754 C C . VAL A 1 117 ? 8.178 16.434 -15.506 1.00 39.22 196 VAL A C 1
ATOM 755 O O . VAL A 1 117 ? 8.791 15.592 -16.154 1.00 35.56 196 VAL A O 1
ATOM 759 N N . PRO A 1 118 ? 8.584 17.711 -15.417 1.00 41.06 197 PRO A N 1
ATOM 760 C CA . PRO A 1 118 ? 9.881 18.132 -15.961 1.00 43.16 197 PRO A CA 1
ATOM 761 C C . PRO A 1 118 ? 11.013 17.413 -15.228 1.00 42.61 197 PRO A C 1
ATOM 762 O O . PRO A 1 118 ? 11.066 17.488 -13.997 1.00 43.15 197 PRO A O 1
ATOM 766 N N . LEU A 1 119 ? 11.905 16.739 -15.954 1.00 41.77 198 LEU A N 1
ATOM 767 C CA . LEU A 1 119 ? 12.946 15.935 -15.313 1.00 40.10 198 LEU A CA 1
ATOM 768 C C . LEU A 1 119 ? 13.975 16.775 -14.552 1.00 41.53 198 LEU A C 1
ATOM 769 O O . LEU A 1 119 ? 14.707 16.251 -13.718 1.00 35.49 198 LEU A O 1
ATOM 774 N N . ARG A 1 120 ? 14.015 18.077 -14.821 1.00 38.92 199 ARG A N 1
ATOM 775 C CA . ARG A 1 120 ? 15.005 18.939 -14.185 1.00 47.30 199 ARG A CA 1
ATOM 776 C C . ARG A 1 120 ? 14.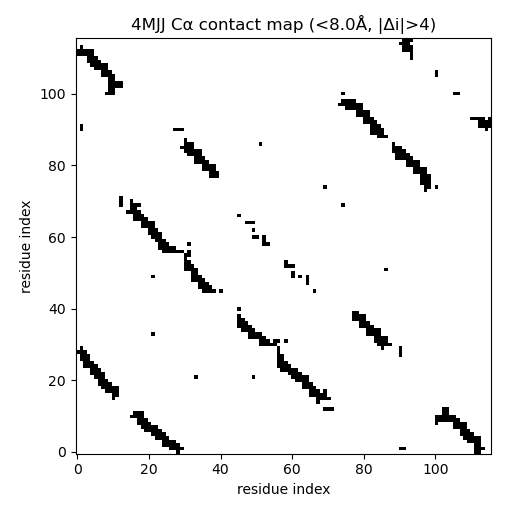712 19.136 -12.698 1.00 45.11 199 ARG A C 1
ATOM 777 O O . ARG A 1 120 ? 15.473 19.791 -11.988 1.00 48.20 199 ARG A O 1
ATOM 785 N N . ARG A 1 121 ? 13.626 18.544 -12.223 1.00 44.85 200 ARG A N 1
ATOM 786 C CA . ARG A 1 121 ? 13.324 18.556 -10.793 1.00 45.64 200 ARG A CA 1
ATOM 787 C C . ARG A 1 121 ? 14.049 17.428 -10.071 1.00 48.07 200 ARG A C 1
ATOM 788 O O . ARG A 1 121 ? 13.951 17.307 -8.850 1.00 49.84 200 ARG A O 1
ATOM 796 N N . LEU A 1 122 ? 14.787 16.614 -10.824 1.00 42.17 201 LEU A N 1
ATOM 797 C CA . LEU A 1 122 ? 15.481 15.464 -10.251 1.00 38.01 201 LEU A CA 1
ATOM 798 C C . LEU A 1 122 ? 16.957 15.765 -10.001 1.00 45.26 201 LEU A C 1
ATOM 799 O O . LEU A 1 122 ? 17.564 16.569 -10.717 1.00 43.76 201 LEU A O 1
ATOM 804 N N . LYS A 1 123 ? 17.523 15.146 -8.967 1.00 44.96 2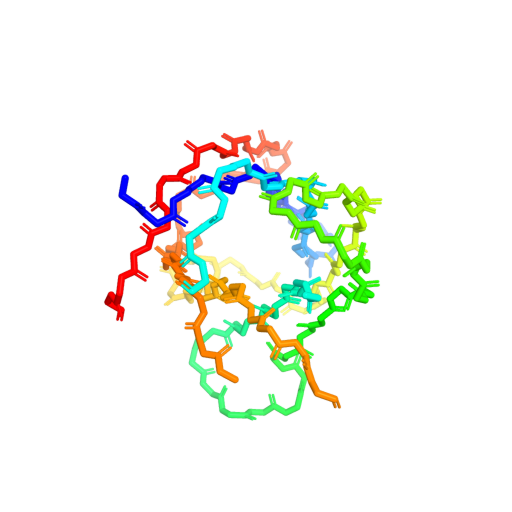02 LYS A N 1
ATOM 805 C CA . LYS A 1 123 ? 18.960 15.257 -8.693 1.00 43.88 202 LYS A CA 1
ATOM 806 C C . LYS A 1 123 ? 19.612 13.887 -8.820 1.00 40.07 202 LYS A C 1
ATOM 807 O O . LYS A 1 123 ? 19.013 12.882 -8.444 1.00 39.04 202 LYS A O 1
ATOM 813 N N . PRO A 1 124 ? 20.836 13.838 -9.369 1.00 45.31 203 PRO A N 1
ATOM 814 C CA . PRO A 1 124 ? 21.541 12.565 -9.578 1.00 41.81 203 PRO A CA 1
ATOM 815 C C . PRO A 1 124 ? 21.606 11.696 -8.319 1.00 45.78 203 PRO A C 1
ATOM 816 O O . PRO A 1 124 ? 22.030 12.171 -7.250 1.00 46.01 203 PRO A O 1
ATOM 820 N N . SER A 1 125 ? 21.179 10.439 -8.456 1.00 41.67 204 SER A N 1
ATOM 821 C CA . SER A 1 125 ? 21.234 9.443 -7.385 1.00 43.12 204 SER A CA 1
ATOM 822 C C . SER A 1 125 ? 20.326 9.761 -6.191 1.00 46.38 204 SER A C 1
ATOM 823 O O . SER A 1 125 ? 20.450 9.146 -5.126 1.00 49.34 204 SER A O 1
ATOM 826 N N . GLN A 1 126 ? 19.388 10.687 -6.375 1.00 39.94 205 GLN A N 1
ATOM 827 C CA . GLN A 1 126 ? 18.459 11.028 -5.303 1.00 42.82 205 GLN A CA 1
ATOM 828 C C . GLN A 1 126 ? 17.045 10.650 -5.714 1.00 43.05 205 GLN A C 1
ATOM 829 O O . GLN A 1 126 ? 16.429 11.327 -6.551 1.00 38.65 205 GLN A O 1
ATOM 835 N N . LYS A 1 127 ? 16.544 9.557 -5.140 1.00 38.13 206 LYS A N 1
ATOM 836 C CA . LYS A 1 127 ? 15.182 9.125 -5.417 1.00 43.66 206 LYS A CA 1
ATOM 837 C C . LYS A 1 127 ? 14.210 10.191 -4.951 1.00 41.65 206 LYS A C 1
ATOM 838 O O . LYS A 1 127 ? 14.277 10.645 -3.812 1.00 43.45 206 LYS A O 1
ATOM 844 N N . LYS A 1 128 ? 13.318 10.610 -5.838 1.00 37.39 207 LYS A N 1
ATOM 845 C CA . LYS A 1 128 ? 12.269 11.537 -5.452 1.00 40.14 207 LYS A CA 1
ATOM 846 C C . LYS A 1 128 ? 10.932 10.825 -5.453 1.00 39.42 207 LYS A C 1
ATOM 847 O O . LYS A 1 128 ? 10.590 10.142 -6.411 1.00 37.12 207 LYS A O 1
ATOM 853 N N . HIS A 1 129 ? 10.185 10.984 -4.364 1.00 39.79 208 HIS A N 1
ATOM 854 C CA . HIS A 1 129 ? 8.886 10.341 -4.201 1.00 38.87 208 HIS A CA 1
ATOM 855 C C . HIS A 1 129 ? 7.785 11.351 -4.509 1.00 38.60 208 HIS A C 1
ATOM 856 O O . HIS A 1 129 ? 7.796 12.469 -3.999 1.00 44.55 208 HIS A O 1
ATOM 863 N N . PHE A 1 130 ? 6.850 10.954 -5.365 1.00 37.83 209 PHE A N 1
ATOM 864 C CA . PHE A 1 130 ? 5.710 11.781 -5.747 1.00 38.43 209 PHE A CA 1
ATOM 865 C C . PHE A 1 130 ? 4.387 11.148 -5.320 1.00 39.05 209 PHE A C 1
ATOM 866 O O . PHE A 1 130 ? 4.182 9.930 -5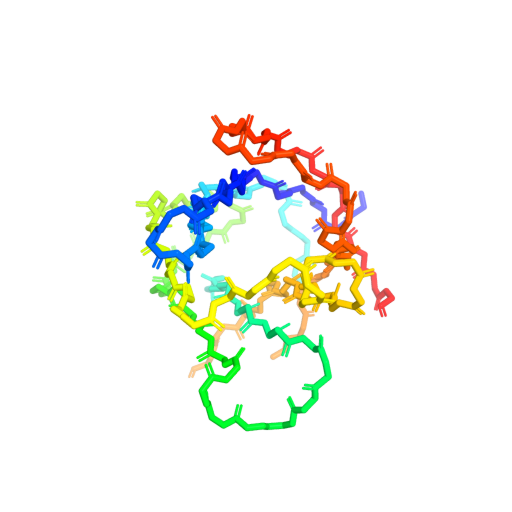.468 1.00 37.24 209 PHE A O 1
ATOM 874 N N . ASN A 1 131 ? 3.504 12.003 -4.800 1.00 43.47 210 ASN A N 1
ATOM 875 C CA . ASN A 1 131 ? 2.095 11.702 -4.561 1.00 42.68 210 ASN A CA 1
ATOM 876 C C . ASN A 1 131 ? 1.300 12.872 -5.116 1.00 44.38 210 ASN A C 1
ATOM 877 O O . ASN A 1 131 ? 1.123 13.886 -4.438 1.00 47.40 210 ASN A O 1
ATOM 882 N N . ILE A 1 132 ? 0.788 12.733 -6.329 1.00 38.17 211 ILE A N 1
ATOM 883 C CA . ILE A 1 132 ? 0.298 13.907 -7.033 1.00 37.54 211 ILE A CA 1
ATOM 884 C C . ILE A 1 132 ? -1.146 13.698 -7.465 1.00 43.88 211 ILE A C 1
ATOM 885 O O . ILE A 1 132 ? -1.547 12.575 -7.746 1.00 44.05 211 ILE A O 1
ATOM 890 N N . CYS A 1 133 ? -1.931 14.772 -7.498 1.00 42.69 212 CYS A N 1
ATOM 891 C CA . CYS A 1 133 ? -3.299 14.696 -7.994 1.00 43.01 212 CYS A CA 1
ATOM 892 C C . CYS A 1 133 ? -3.316 14.661 -9.517 1.00 42.82 212 CYS A C 1
ATOM 893 O O . CYS A 1 133 ? -2.768 15.553 -10.171 1.00 45.78 212 CYS A O 1
ATOM 896 N N . LEU A 1 134 ? -3.939 13.628 -10.080 1.00 43.56 213 LEU A N 1
ATOM 897 C CA . LEU A 1 134 ? -4.104 13.509 -11.531 1.00 45.04 213 LEU A CA 1
ATOM 898 C C . LEU A 1 134 ? -4.924 14.661 -12.084 1.00 48.57 213 LEU A C 1
ATOM 899 O O . LEU A 1 134 ? -5.734 15.247 -11.359 1.00 46.60 213 LEU A O 1
ATOM 904 N N . GLU A 1 135 ? -4.722 14.989 -13.361 1.00 41.13 214 GLU A N 1
ATOM 905 C CA . GLU A 1 135 ? -5.514 16.043 -13.992 1.00 50.60 214 GLU A CA 1
ATOM 906 C C . GLU A 1 135 ? -6.007 15.710 -15.390 1.00 51.87 214 GLU A C 1
ATOM 907 O O . GLU A 1 135 ? -5.534 14.765 -16.024 1.00 45.46 214 GLU A O 1
ATOM 913 N N . ARG A 1 136 ? -6.949 16.525 -15.856 1.00 55.20 215 ARG A N 1
ATOM 914 C CA . ARG A 1 136 ? -7.489 16.447 -17.206 1.00 59.35 215 ARG A CA 1
ATOM 915 C C . ARG A 1 136 ? -6.502 17.020 -18.229 1.00 62.76 215 ARG A C 1
ATOM 916 O O . ARG A 1 136 ? -6.512 16.620 -19.396 1.00 65.69 215 ARG A O 1
ATOM 924 N N . GLN A 1 137 ? -5.642 17.937 -17.783 1.00 61.97 216 GLN A N 1
ATOM 925 C CA . GLN A 1 137 ? -4.687 18.611 -18.667 1.00 66.16 216 GLN A CA 1
ATOM 926 C C . GLN A 1 137 ? -3.801 17.632 -19.430 1.00 67.90 216 GLN A C 1
ATOM 927 O O . GLN A 1 137 ? -3.225 17.977 -20.463 1.00 68.91 216 GLN A O 1
#

Sequence (116 aa):
ALGTLEFDLLYDRASCTLHCSILRAKGLKPDPYVKLHLLPGACKANKLKTKTQRNTLNPVWNEDLTYSGITDDDITHKVLRIAVCDEDEFIGEIRVPLRRLKPSQKKHFNICLERQ

Nearest PDB structures (foldseek):
  4mjj-assembly1_A  TM=1.009E+00  e=8.876E-23  Homo sapiens
  4lcv-assembly1_A  TM=9.876E-01  e=1.513E-16  Rattus norvegicus
  4lcv-assembly3_C  TM=9.819E-01  e=1.159E-16  Rattus norvegicus
  4ns0-assembly1_A  TM=9.813E-01  e=1.089E-15  Rattus norvegicus
  2bwq-assembly1_A  TM=8.928E-01  e=7.172E-11  Rattus norvegicus

Secondary structure (DSSP, 8-state):
---EEEEEEEEETTTTEEEEEEEEEES----EEEEEEEES---GGGEEEPPPP-S-SS-EEEEEEEE-S--HHHHHH-EEEEEEEE---EEEEEEEEGGG-BBTB-EEEEEE-B--

Organism: Homo sapiens (NCBI:txid9606)

GO terms:
  GO:0017158 regulation of calcium ion-dependent exocytosis (P, IMP)
  GO:0005515 protein binding (F, IPI)
  GO:0007268 chemical synaptic transmission (P, TAS)
  GO:0007399 nervous system development (P, TAS)

Foldseek 3Di:
DQWKWKWKWAQAAVQQKIKIFGFKIADGDWLKKKKKAKDDDPDPLRIDIFHGDPDDRIDGGRDIDMHGPHHPVSQQDIKIKMFMDRPCGGRFIDIGRSVVHDHRDMDIDIGDTHPD

B-factor: mean 41.23, std 8.34, range [28.5, 78.63]

Solvent-accessible surface area: 6793 Å² total; per-residue (Å²): 120,49,12,36,0,56,0,13,0,39,3,48,135,104,66,46,22,0,68,0,13,0,51,98,2,147,28,0,119,112,49,1,36,0,82,1,24,7,43,96,32,90,78,188,84,15,115,47,141,6,156,30,57,134,135,42,78,78,2,64,20,100,41,106,21,59,10,93,56,3,65,61,100,28,15,53,132,47,33,0,82,0,6,0,6,41,61,171,172,93,13,0,19,4,111,1,27,0,164,131,10,130,63,88,91,101,74,132,15,98,51,83,5,70,218,125